Protein AF-A0A7V5V3J9-F1 (afdb_monomer_lite)

Radius of gyration: 18.37 Å; chains: 1; bounding box: 32×31×50 Å

Foldseek 3Di:
DQDPVNVVVVVVVCVVVVCVVDPDPDDDDDDDDPDPDDDDDDDDDPDDDDLCQQKPQQQDPVRCVVCVPRHQADDPPDLRHFCDLDVGIGGHSVCVVCVVCSVVVVDDDDPPPDD

pLDDT: mean 81.54, std 17.93, range [42.81, 97.69]

Sequence (115 aa):
MLSRRKFLNLATSDIVDYVEDKQENVQVSINKSSSGADILVYIFQRGAADGLNLVVPYGDPNYAPNRPTLAIPAPDGSNDSAVNLDGFFGLNPNLSALMPMFDNGDLAMIHACGS

Structure (mmCIF, N/CA/C/O backbone):
data_AF-A0A7V5V3J9-F1
#
_entry.id   AF-A0A7V5V3J9-F1
#
loop_
_atom_site.group_PDB
_atom_site.id
_atom_site.type_symbol
_atom_site.label_atom_id
_atom_site.label_alt_id
_atom_site.label_comp_id
_atom_site.label_asym_id
_atom_site.label_entity_id
_atom_site.label_seq_id
_atom_site.pdbx_PDB_ins_code
_atom_site.Cartn_x
_atom_site.Cartn_y
_atom_site.Cartn_z
_atom_site.occupancy
_atom_site.B_iso_or_equiv
_atom_site.auth_seq_id
_atom_site.auth_comp_id
_atom_site.auth_asym_id
_atom_site.auth_atom_id
_atom_site.pdbx_PDB_model_num
ATOM 1 N N . MET A 1 1 ? -1.029 -12.988 32.698 1.00 46.00 1 MET A N 1
ATOM 2 C CA . MET A 1 1 ? -1.973 -12.586 31.632 1.00 46.00 1 MET A CA 1
ATOM 3 C C . MET A 1 1 ? -2.289 -11.102 31.813 1.00 46.00 1 MET A C 1
ATOM 5 O O . MET A 1 1 ? -2.793 -10.740 32.872 1.00 46.00 1 MET A O 1
ATOM 9 N N . LEU A 1 2 ? -1.903 -10.227 30.875 1.00 51.22 2 LEU A N 1
ATOM 10 C CA . LEU A 1 2 ? -2.305 -8.812 30.921 1.00 51.22 2 LEU A CA 1
ATOM 11 C C . LEU A 1 2 ? -3.817 -8.727 30.666 1.00 51.22 2 LEU A C 1
ATOM 13 O O . LEU A 1 2 ? -4.314 -9.329 29.719 1.00 51.22 2 LEU A O 1
ATOM 17 N N . SER A 1 3 ? -4.561 -8.000 31.502 1.00 63.41 3 SER A N 1
ATOM 18 C CA . SER A 1 3 ? -5.973 -7.727 31.213 1.00 63.41 3 SER A CA 1
ATOM 19 C C .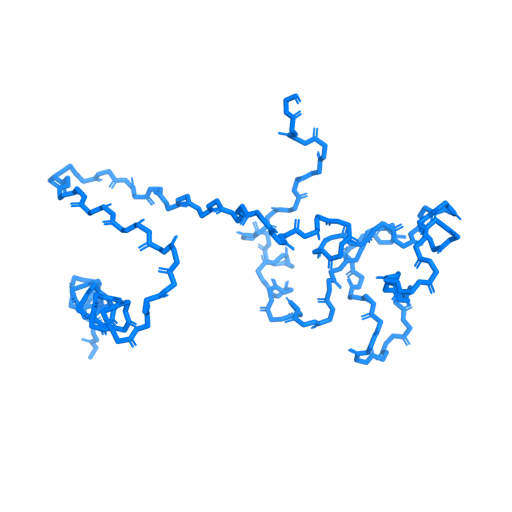 SER A 1 3 ? -6.077 -6.655 30.127 1.00 63.41 3 SER A C 1
ATOM 21 O O . SER A 1 3 ? -5.240 -5.754 30.084 1.00 63.41 3 SER A O 1
ATOM 23 N N . ARG A 1 4 ? -7.129 -6.692 29.295 1.00 66.94 4 ARG A N 1
ATOM 24 C CA . ARG A 1 4 ? -7.428 -5.645 28.289 1.00 66.94 4 ARG A CA 1
ATOM 25 C C . ARG A 1 4 ? -7.315 -4.233 28.873 1.00 66.94 4 ARG A C 1
ATOM 27 O O . ARG A 1 4 ? -6.735 -3.343 28.271 1.00 66.94 4 ARG A O 1
ATOM 34 N N . ARG A 1 5 ? -7.807 -4.065 30.102 1.00 63.47 5 ARG A N 1
ATOM 35 C CA . ARG A 1 5 ? -7.791 -2.803 30.849 1.00 63.47 5 ARG A CA 1
ATOM 36 C C . ARG A 1 5 ? -6.371 -2.379 31.257 1.00 63.47 5 ARG A C 1
ATOM 38 O O . ARG A 1 5 ? -6.051 -1.200 31.213 1.00 63.47 5 ARG A O 1
ATOM 45 N N . LYS A 1 6 ? -5.516 -3.338 31.629 1.00 58.12 6 LYS A N 1
ATOM 46 C CA . LYS A 1 6 ? -4.110 -3.084 31.976 1.00 58.12 6 LYS A CA 1
ATOM 47 C C . LYS A 1 6 ? -3.258 -2.816 30.731 1.00 58.12 6 LYS A C 1
ATOM 49 O O . LYS A 1 6 ? -2.376 -1.978 30.801 1.00 58.12 6 LYS A O 1
ATOM 54 N N . PHE A 1 7 ? -3.558 -3.477 29.611 1.00 70.69 7 PHE A N 1
ATOM 55 C CA . PHE A 1 7 ? -2.918 -3.230 28.316 1.00 70.69 7 PHE A CA 1
ATOM 56 C C . PHE A 1 7 ? -3.243 -1.833 27.777 1.00 70.69 7 PHE A C 1
ATOM 58 O O . PHE A 1 7 ? -2.328 -1.107 27.419 1.00 70.69 7 PHE A O 1
ATOM 65 N N . LEU A 1 8 ? -4.517 -1.422 27.802 1.00 63.91 8 LEU A N 1
ATOM 66 C CA . LEU A 1 8 ? -4.917 -0.087 27.345 1.00 63.91 8 LEU A CA 1
ATOM 67 C C . LEU A 1 8 ? -4.311 1.029 28.203 1.00 63.91 8 LEU A C 1
ATOM 69 O O . LEU A 1 8 ? -3.803 1.990 27.646 1.00 63.91 8 LEU A O 1
ATOM 73 N N . ASN A 1 9 ? -4.292 0.879 29.533 1.00 57.94 9 ASN A N 1
ATOM 74 C CA . ASN A 1 9 ? -3.665 1.875 30.410 1.00 57.94 9 ASN A CA 1
ATOM 75 C C . ASN A 1 9 ? -2.142 1.978 30.206 1.00 57.94 9 ASN A C 1
ATOM 77 O O . ASN A 1 9 ? -1.594 3.069 30.323 1.00 57.94 9 ASN A O 1
ATOM 81 N N . LEU A 1 10 ? -1.474 0.857 29.913 1.00 59.06 10 LEU A N 1
ATOM 82 C CA . LEU A 1 10 ? -0.033 0.824 29.645 1.00 59.06 10 LEU A CA 1
ATOM 83 C C . LEU A 1 10 ? 0.289 1.428 28.267 1.00 59.06 10 LEU A C 1
ATOM 85 O O . LEU A 1 10 ? 1.166 2.269 28.149 1.00 59.06 10 LEU A O 1
ATOM 89 N N . ALA A 1 11 ? -0.499 1.095 27.241 1.00 60.69 11 ALA A N 1
ATOM 90 C CA . ALA A 1 11 ? -0.355 1.686 25.913 1.00 60.69 11 ALA A CA 1
ATOM 91 C C . ALA A 1 11 ? -0.588 3.207 25.928 1.00 60.69 11 ALA A C 1
ATOM 93 O O . ALA A 1 11 ? 0.084 3.938 25.211 1.00 60.69 11 ALA A O 1
ATOM 94 N N . THR A 1 12 ? -1.512 3.707 26.758 1.00 60.28 12 THR A N 1
ATOM 95 C CA . THR A 1 12 ? -1.743 5.153 26.879 1.00 60.28 12 THR A CA 1
ATOM 96 C C . THR A 1 12 ? -0.620 5.898 27.594 1.00 60.28 12 THR A C 1
ATOM 98 O O . THR A 1 12 ? -0.388 7.047 27.238 1.00 60.28 12 THR A O 1
ATOM 101 N N . SER A 1 13 ? 0.068 5.294 28.575 1.00 55.72 13 SER A N 1
ATOM 102 C CA . SER A 1 13 ? 1.231 5.942 29.204 1.00 55.72 13 SER A CA 1
ATOM 103 C C . SER A 1 13 ? 2.415 5.979 28.247 1.00 55.72 13 SER A C 1
ATOM 105 O O . SER A 1 13 ? 3.013 7.031 28.061 1.00 55.72 13 SER A O 1
ATOM 107 N N . ASP A 1 14 ? 2.667 4.868 27.551 1.00 55.03 14 ASP A N 1
ATOM 108 C CA . ASP A 1 14 ? 3.814 4.756 26.651 1.00 55.03 14 ASP A CA 1
ATOM 109 C C . ASP A 1 14 ? 3.661 5.664 25.417 1.00 55.03 14 ASP A C 1
ATOM 111 O O . ASP A 1 14 ? 4.645 6.213 24.937 1.00 55.03 14 ASP A O 1
ATOM 115 N N . ILE A 1 15 ? 2.436 5.881 24.917 1.00 55.62 15 ILE A N 1
ATOM 116 C CA . ILE A 1 15 ? 2.178 6.815 23.806 1.00 55.62 15 ILE A CA 1
ATOM 117 C C . ILE A 1 15 ? 2.352 8.276 24.241 1.00 55.62 15 ILE A C 1
ATOM 119 O O . ILE A 1 15 ? 2.866 9.065 23.456 1.00 55.62 15 ILE A O 1
ATOM 123 N N . VAL A 1 16 ? 1.934 8.656 25.453 1.00 55.53 16 VAL A N 1
ATOM 124 C CA . VAL A 1 16 ? 2.091 10.042 25.937 1.00 55.53 16 VAL A CA 1
ATOM 125 C C . VAL A 1 16 ? 3.566 10.356 26.178 1.00 55.53 16 VAL A C 1
ATOM 127 O O . VAL A 1 16 ? 4.053 11.352 25.649 1.00 55.53 16 VAL A O 1
ATOM 130 N N . ASP A 1 17 ? 4.289 9.462 26.856 1.00 51.91 17 ASP A N 1
ATOM 131 C CA . ASP A 1 17 ? 5.714 9.651 27.146 1.00 51.91 17 ASP A CA 1
ATOM 132 C C . ASP A 1 17 ? 6.565 9.613 25.858 1.00 51.91 17 ASP A C 1
ATOM 134 O O . ASP A 1 17 ? 7.514 10.383 25.709 1.00 51.91 17 ASP A O 1
ATOM 138 N N . TYR A 1 18 ? 6.203 8.776 24.874 1.00 49.88 18 TYR A N 1
ATOM 139 C CA . TYR A 1 18 ? 6.894 8.718 23.577 1.00 49.88 18 TYR A CA 1
ATOM 140 C C . TYR A 1 18 ? 6.611 9.938 22.683 1.00 49.88 18 TYR A C 1
ATOM 142 O O . TYR A 1 18 ? 7.474 10.351 21.907 1.00 49.88 18 TYR A O 1
ATOM 150 N N . VAL A 1 19 ? 5.412 10.524 22.773 1.00 53.09 19 VAL A N 1
ATOM 151 C CA . VAL A 1 19 ? 5.038 11.741 22.028 1.00 53.09 19 VAL A CA 1
ATOM 152 C C . VAL A 1 19 ? 5.625 13.000 22.679 1.00 53.09 19 VAL A C 1
ATOM 154 O O . VAL A 1 19 ? 5.904 13.966 21.973 1.00 53.09 19 VAL A O 1
ATOM 157 N N . GLU A 1 20 ? 5.880 13.001 23.990 1.00 50.38 20 GLU A N 1
ATOM 158 C CA . GLU A 1 20 ? 6.514 14.133 24.680 1.00 50.38 20 GLU A CA 1
ATOM 159 C C . GLU A 1 20 ? 8.018 14.258 24.351 1.00 50.38 20 GLU A C 1
ATOM 161 O O . GLU A 1 20 ? 8.521 15.373 24.205 1.00 50.38 20 GLU A O 1
ATOM 166 N N . ASP A 1 21 ? 8.718 13.137 24.124 1.00 43.78 21 ASP A N 1
ATOM 167 C CA . ASP A 1 21 ? 10.153 13.104 23.771 1.00 43.78 21 ASP A CA 1
ATOM 168 C C . ASP A 1 21 ? 10.438 13.426 22.285 1.00 43.78 21 ASP A C 1
ATOM 170 O O . ASP A 1 21 ? 11.546 13.821 21.914 1.00 43.78 21 ASP A O 1
ATOM 174 N N . LYS A 1 22 ? 9.429 13.331 21.406 1.00 42.91 22 LYS A N 1
ATOM 175 C CA . LYS A 1 22 ? 9.535 13.727 19.993 1.00 42.91 22 LYS A CA 1
ATOM 176 C C . LYS A 1 22 ? 8.472 14.752 19.628 1.00 42.91 22 LYS A C 1
ATOM 178 O O . LYS A 1 22 ? 7.351 14.392 19.283 1.00 42.91 22 LYS A O 1
ATOM 183 N N . GLN A 1 23 ? 8.869 16.027 19.612 1.00 42.81 23 GLN A N 1
ATOM 184 C CA . GLN A 1 23 ? 8.102 17.128 19.015 1.00 42.81 23 GLN A CA 1
ATOM 185 C C . GLN A 1 23 ? 7.928 16.957 17.494 1.00 42.81 23 GLN A C 1
ATOM 187 O O . GLN A 1 23 ? 8.500 17.684 16.688 1.00 42.81 23 GLN A O 1
ATOM 192 N N . GLU A 1 24 ? 7.122 15.989 17.095 1.00 50.25 24 GLU A N 1
ATOM 193 C CA . GLU A 1 24 ? 6.486 15.928 15.786 1.00 50.25 24 GLU A CA 1
ATOM 194 C C . GLU A 1 24 ? 5.057 16.469 15.939 1.00 50.25 24 GLU A C 1
ATOM 196 O O . GLU A 1 24 ? 4.510 16.494 17.042 1.00 50.25 24 GLU A O 1
ATOM 201 N N . ASN A 1 25 ? 4.434 16.927 14.850 1.00 52.69 25 ASN A N 1
ATOM 202 C CA . ASN A 1 25 ? 3.092 17.538 14.831 1.00 52.69 25 ASN A CA 1
ATOM 203 C C . ASN A 1 25 ? 1.947 16.538 15.148 1.00 52.69 25 ASN A C 1
ATOM 205 O O . ASN A 1 25 ? 0.952 16.465 14.425 1.00 52.69 25 ASN A O 1
ATOM 209 N N . VAL A 1 26 ? 2.077 15.741 16.208 1.00 52.62 26 VAL A N 1
ATOM 210 C CA . VAL A 1 26 ? 1.126 14.720 16.645 1.00 52.62 26 VAL A CA 1
ATOM 211 C C . VAL A 1 26 ? 0.267 15.307 17.761 1.00 52.62 26 VAL A C 1
ATOM 213 O O . VAL A 1 26 ? 0.691 15.436 18.905 1.00 52.62 26 VAL A O 1
ATOM 216 N N . GLN A 1 27 ? -0.969 15.678 17.429 1.00 60.53 27 GLN A N 1
ATOM 217 C CA . GLN A 1 27 ? -1.955 16.106 18.420 1.00 60.53 27 GLN A CA 1
ATOM 218 C C . GLN A 1 27 ? -2.763 14.894 18.885 1.00 60.53 27 GLN A C 1
ATOM 220 O O . GLN A 1 27 ? -3.513 14.305 18.107 1.00 60.53 27 GLN A O 1
ATOM 225 N N . VAL A 1 28 ? -2.623 14.527 20.159 1.00 59.94 28 VAL A N 1
ATOM 226 C CA . VAL A 1 28 ? -3.390 13.440 20.781 1.00 59.94 28 VAL A CA 1
ATOM 227 C C . VAL A 1 28 ? -4.459 14.043 21.690 1.00 59.94 28 VAL A C 1
ATOM 229 O O . VAL A 1 28 ? -4.172 14.875 22.544 1.00 59.94 28 VAL A O 1
ATOM 232 N N . SER A 1 29 ? -5.714 13.630 21.514 1.00 63.09 29 SER A N 1
ATOM 233 C CA . SER A 1 29 ? -6.825 13.976 22.408 1.00 63.09 29 SER A CA 1
ATOM 234 C C . SER A 1 29 ? -7.534 12.696 22.830 1.00 63.09 29 SER A C 1
ATOM 236 O O . SER A 1 29 ? -8.082 11.984 21.991 1.00 63.09 29 SER A O 1
ATOM 238 N N . ILE A 1 30 ? -7.520 12.393 24.128 1.00 65.06 30 ILE A N 1
ATOM 239 C CA . ILE A 1 30 ? -8.143 11.186 24.682 1.00 65.06 30 ILE A CA 1
ATOM 240 C C . ILE A 1 30 ? -9.395 11.600 25.452 1.00 65.06 30 ILE A C 1
ATOM 242 O O . ILE A 1 30 ? -9.310 12.253 26.490 1.00 65.06 30 ILE A O 1
ATOM 246 N N . ASN A 1 31 ? -10.564 11.190 24.963 1.00 63.25 31 ASN A N 1
ATOM 247 C CA . ASN A 1 31 ? -11.831 11.359 25.671 1.00 63.25 31 ASN A CA 1
ATOM 248 C C . ASN A 1 31 ? -12.214 10.041 26.349 1.00 63.25 31 ASN A C 1
ATOM 250 O O . ASN A 1 31 ? -12.457 9.033 25.685 1.00 63.25 31 ASN A O 1
ATOM 254 N N . LYS A 1 32 ? -12.289 10.037 27.682 1.00 56.38 32 LYS A N 1
ATOM 255 C CA . LYS A 1 32 ? -12.756 8.874 28.442 1.00 56.38 32 LYS A CA 1
ATOM 256 C C . LYS A 1 32 ? -14.278 8.751 28.317 1.00 56.38 32 LYS A C 1
ATOM 258 O O . LYS A 1 32 ? -15.014 9.378 29.073 1.00 56.38 32 LYS A O 1
ATOM 263 N N . SER A 1 33 ? -14.741 7.917 27.390 1.00 59.62 33 SER A N 1
ATOM 264 C CA . SER A 1 33 ? -16.132 7.453 27.356 1.00 59.62 33 SER A CA 1
ATOM 265 C C . SER A 1 33 ? -16.330 6.316 28.364 1.00 59.62 33 SER A C 1
ATOM 267 O O . SER A 1 33 ? -15.533 5.381 28.421 1.00 59.62 33 SER A O 1
ATOM 269 N N . SER A 1 34 ? -17.382 6.394 29.180 1.00 62.81 34 SER A N 1
ATOM 270 C CA . SER A 1 34 ? -17.810 5.329 30.098 1.00 62.81 34 SER A CA 1
ATOM 271 C C . SER A 1 34 ? -18.853 4.387 29.485 1.00 62.81 34 SER A C 1
ATOM 273 O O . SER A 1 34 ? -19.345 3.499 30.183 1.00 62.81 34 SER A O 1
ATOM 275 N N . SER A 1 35 ? -19.216 4.562 28.210 1.00 63.56 35 SER A N 1
ATOM 276 C CA . SER A 1 35 ? -20.161 3.661 27.553 1.00 63.56 35 SER A CA 1
ATOM 277 C C . SER A 1 35 ? -19.475 2.337 27.211 1.00 63.56 35 SER A C 1
ATOM 279 O O . SER A 1 35 ? -18.325 2.311 26.783 1.00 63.56 35 SER A O 1
ATOM 281 N N . GLY A 1 36 ? -20.180 1.216 27.383 1.00 73.44 36 GLY A N 1
ATOM 282 C CA . GLY A 1 36 ? -19.723 -0.105 26.927 1.00 73.44 36 GLY A CA 1
ATOM 283 C C . GLY A 1 36 ? -19.743 -0.267 25.401 1.00 73.44 36 GLY A C 1
ATOM 284 O O . GLY A 1 36 ? -19.969 -1.373 24.927 1.00 73.44 36 GLY A O 1
ATOM 285 N N . ALA A 1 37 ? -19.600 0.830 24.656 1.00 79.06 37 ALA A N 1
ATOM 286 C CA . ALA A 1 37 ? -19.579 0.848 23.203 1.00 79.06 37 ALA A CA 1
ATOM 287 C C . ALA A 1 37 ? -18.165 0.577 22.676 1.00 79.06 37 ALA A C 1
ATOM 289 O O . ALA A 1 37 ? -17.172 0.834 23.363 1.00 79.06 37 ALA A O 1
ATOM 290 N N . ASP A 1 38 ? -18.088 0.090 21.442 1.00 84.12 38 ASP A N 1
ATOM 291 C CA . ASP A 1 38 ? -16.820 -0.129 20.756 1.00 84.12 38 ASP A CA 1
ATOM 292 C C . ASP A 1 38 ? -16.099 1.197 20.470 1.00 84.12 38 ASP A C 1
ATOM 294 O O . ASP A 1 38 ? -16.717 2.236 20.223 1.00 84.12 38 ASP A O 1
ATOM 298 N N . ILE A 1 39 ? -14.767 1.158 20.519 1.00 84.31 39 ILE A N 1
ATOM 299 C CA . ILE A 1 39 ? -13.910 2.320 20.271 1.00 84.31 39 ILE A CA 1
ATOM 300 C C . ILE A 1 39 ? -13.477 2.302 18.806 1.00 84.31 39 ILE A C 1
ATOM 302 O O . ILE A 1 39 ? -12.782 1.383 18.376 1.00 84.31 39 ILE A O 1
ATOM 306 N N . LEU A 1 40 ? -13.831 3.350 18.061 1.00 87.81 40 LEU A N 1
ATOM 307 C CA . LEU A 1 40 ? -13.282 3.609 16.732 1.00 87.81 40 LEU A CA 1
ATOM 308 C C . LEU A 1 40 ? -11.993 4.427 16.855 1.00 87.81 40 LEU A C 1
ATOM 310 O O . LEU A 1 40 ? -12.004 5.538 17.384 1.00 87.81 40 LEU A O 1
ATOM 314 N N . VAL A 1 41 ? -10.895 3.893 16.324 1.00 87.50 41 VAL A N 1
ATOM 315 C CA . VAL A 1 41 ? -9.630 4.621 16.174 1.00 87.50 41 VAL A CA 1
ATOM 316 C C . VAL A 1 41 ? -9.520 5.101 14.729 1.00 87.50 41 VAL A C 1
ATOM 318 O O . VAL A 1 41 ? -9.516 4.289 13.809 1.00 87.50 41 VAL A O 1
ATOM 321 N N . TYR A 1 42 ? -9.425 6.418 14.531 1.00 89.19 42 TYR A N 1
ATOM 322 C CA . TYR A 1 42 ? -9.238 7.033 13.216 1.00 89.19 42 TYR A CA 1
ATOM 323 C C . TYR A 1 42 ? -7.854 7.678 13.125 1.00 89.19 42 TYR A C 1
ATOM 325 O O . TYR A 1 42 ? -7.539 8.592 13.888 1.00 89.19 42 TYR A O 1
ATOM 333 N N . ILE A 1 43 ? -7.032 7.198 12.190 1.00 87.12 43 ILE A N 1
ATOM 334 C CA . ILE A 1 43 ? -5.681 7.709 11.939 1.00 87.12 43 ILE A CA 1
ATOM 335 C C . ILE A 1 43 ? -5.700 8.469 10.616 1.00 87.12 43 ILE A C 1
ATOM 337 O O . ILE A 1 43 ? -5.855 7.872 9.554 1.00 87.12 43 ILE A O 1
ATOM 341 N N . PHE A 1 44 ? -5.520 9.788 10.676 1.00 86.00 44 PHE A N 1
ATOM 342 C CA . PHE A 1 44 ? -5.446 10.629 9.485 1.00 86.00 44 PHE A CA 1
ATOM 343 C C . PHE A 1 44 ? -3.994 10.961 9.140 1.00 86.00 44 PHE A C 1
ATOM 345 O O . PHE A 1 44 ? -3.346 11.754 9.824 1.00 86.00 44 PHE A O 1
ATOM 352 N N . GLN A 1 45 ? -3.479 10.371 8.062 1.00 85.69 45 GLN A N 1
ATOM 353 C CA . GLN A 1 45 ? -2.106 10.605 7.613 1.00 85.69 45 GLN A CA 1
ATOM 354 C C . GLN A 1 45 ? -2.022 11.808 6.663 1.00 85.69 45 GLN A C 1
ATOM 356 O O . GLN A 1 45 ? -2.051 11.671 5.441 1.00 85.69 45 GLN A O 1
ATOM 361 N N . ARG A 1 46 ? -1.916 13.018 7.224 1.00 83.31 46 ARG A N 1
ATOM 362 C CA . ARG A 1 46 ? -1.774 14.260 6.448 1.00 83.31 46 ARG A CA 1
ATOM 363 C C . ARG A 1 46 ? -0.310 14.555 6.112 1.00 83.31 46 ARG A C 1
ATOM 365 O O . ARG A 1 46 ? 0.559 14.445 6.965 1.00 83.31 46 ARG A O 1
ATOM 372 N N . GLY A 1 47 ? -0.063 15.043 4.895 1.00 78.00 47 GLY A N 1
ATOM 373 C CA . GLY A 1 47 ? 1.174 15.752 4.538 1.00 78.00 47 GLY A CA 1
ATOM 374 C C . GLY A 1 47 ? 2.276 14.918 3.881 1.00 78.00 47 GLY A C 1
ATOM 375 O O . GLY A 1 47 ? 3.161 15.515 3.279 1.00 78.00 47 GLY A O 1
ATOM 376 N N . ALA A 1 48 ? 2.214 13.582 3.932 1.00 80.31 48 ALA A N 1
ATOM 377 C CA . ALA A 1 48 ? 3.221 12.721 3.292 1.00 80.31 48 ALA A CA 1
ATOM 378 C C . ALA A 1 48 ? 2.711 11.350 2.808 1.00 80.31 48 ALA A C 1
ATOM 380 O O . ALA A 1 48 ? 3.430 10.664 2.085 1.00 80.31 48 ALA A O 1
ATOM 381 N N . ALA A 1 49 ? 1.502 10.925 3.193 1.00 87.44 49 ALA A N 1
AT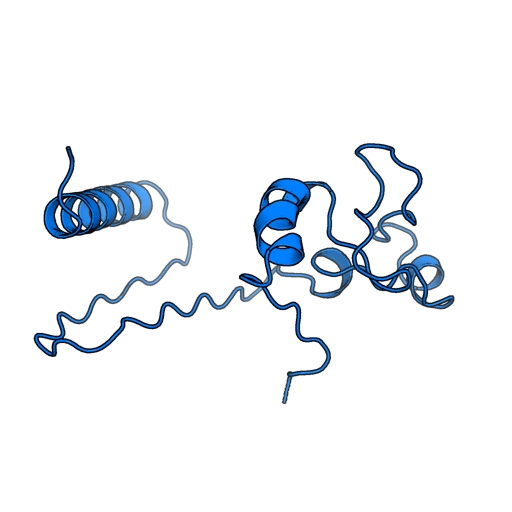OM 382 C CA . ALA A 1 49 ? 0.974 9.638 2.756 1.00 87.44 49 ALA A CA 1
ATOM 383 C C . ALA A 1 49 ? 0.631 9.669 1.263 1.00 87.44 49 ALA A C 1
ATOM 385 O O . ALA A 1 49 ? -0.218 10.443 0.821 1.00 87.44 49 ALA A O 1
ATOM 386 N N . ASP A 1 50 ? 1.283 8.798 0.500 1.00 91.50 50 ASP A N 1
ATOM 387 C CA . ASP A 1 50 ? 1.008 8.588 -0.913 1.00 91.50 50 ASP A CA 1
ATOM 388 C C . ASP A 1 50 ? 0.166 7.325 -1.094 1.00 91.50 50 ASP A C 1
ATOM 390 O O . ASP A 1 50 ? 0.675 6.205 -1.022 1.00 91.50 50 ASP A O 1
ATOM 394 N N . GLY A 1 51 ? -1.129 7.510 -1.351 1.00 91.12 51 GLY A N 1
ATOM 395 C CA . GLY A 1 51 ? -2.069 6.406 -1.532 1.00 91.12 51 GLY A CA 1
ATOM 396 C C . GLY A 1 51 ? -1.655 5.424 -2.631 1.00 91.12 51 GLY A C 1
ATOM 397 O O . GLY A 1 51 ? -1.842 4.225 -2.454 1.00 91.12 51 GLY A O 1
ATOM 398 N N . LEU A 1 52 ? -1.015 5.903 -3.706 1.00 94.00 52 LEU A N 1
ATOM 399 C CA . LEU A 1 52 ? -0.580 5.065 -4.831 1.00 94.00 52 LEU A CA 1
ATOM 400 C C . LEU A 1 52 ? 0.682 4.246 -4.525 1.00 94.00 52 LEU A C 1
ATOM 402 O O . LEU A 1 52 ? 1.030 3.351 -5.292 1.00 94.00 52 LEU A O 1
ATOM 406 N N . ASN A 1 53 ? 1.379 4.557 -3.429 1.00 92.88 53 ASN A N 1
ATOM 407 C CA . ASN A 1 53 ? 2.476 3.744 -2.906 1.00 92.88 53 ASN A CA 1
ATOM 408 C C . ASN A 1 53 ? 2.079 2.941 -1.668 1.00 92.88 53 ASN A C 1
ATOM 410 O O . ASN A 1 53 ? 2.825 2.038 -1.309 1.00 92.88 53 ASN A O 1
ATOM 414 N N . LEU A 1 54 ? 0.948 3.241 -1.021 1.00 94.31 54 LEU A N 1
ATOM 415 C CA . LEU A 1 54 ? 0.359 2.384 0.010 1.00 94.31 54 LEU A CA 1
ATOM 416 C C . LEU A 1 54 ? -0.345 1.194 -0.644 1.00 94.31 54 LEU A C 1
ATOM 418 O O . LEU A 1 54 ? -0.024 0.052 -0.318 1.00 94.31 54 LEU A O 1
ATOM 422 N N . VAL A 1 55 ? -1.239 1.475 -1.599 1.00 95.75 55 VAL A N 1
ATOM 423 C CA . VAL A 1 55 ? -1.929 0.473 -2.411 1.00 95.75 55 VAL A CA 1
ATOM 424 C C . VAL A 1 55 ? -1.659 0.759 -3.886 1.00 95.75 55 VAL A C 1
ATOM 426 O O . VAL A 1 55 ? -2.156 1.716 -4.475 1.00 95.75 55 VAL A O 1
ATOM 429 N N . VAL A 1 56 ? -0.780 -0.059 -4.447 1.00 96.88 56 VAL A N 1
ATOM 430 C CA . VAL A 1 56 ? -0.096 0.097 -5.727 1.00 96.88 56 VAL A CA 1
ATOM 431 C C . VAL A 1 56 ? -0.969 -0.443 -6.861 1.00 96.88 56 VAL A C 1
ATOM 433 O O . VAL A 1 56 ? -1.132 -1.659 -6.943 1.00 96.88 56 VAL A O 1
ATOM 436 N N . PRO A 1 57 ? -1.488 0.389 -7.782 1.00 97.19 57 PRO A N 1
ATOM 437 C CA . PRO A 1 57 ? -2.216 -0.079 -8.963 1.00 97.19 57 PRO A CA 1
ATOM 438 C C . PRO A 1 57 ? -1.241 -0.546 -10.055 1.00 97.19 57 PRO A C 1
ATOM 440 O O . PRO A 1 57 ? -1.182 0.034 -11.137 1.00 97.19 57 PRO A O 1
ATOM 443 N N . TYR A 1 58 ? -0.428 -1.569 -9.781 1.00 96.75 58 TYR A N 1
ATOM 444 C CA . TYR A 1 58 ? 0.599 -2.022 -10.728 1.00 96.75 58 TYR A CA 1
ATOM 445 C C . TYR A 1 58 ? 0.002 -2.560 -12.041 1.00 96.75 58 TYR A C 1
ATOM 447 O O . TYR A 1 58 ? 0.695 -2.589 -13.057 1.00 96.75 58 TYR A O 1
ATOM 455 N N . GLY A 1 59 ? -1.264 -2.993 -12.026 1.00 96.62 59 GLY A N 1
ATOM 456 C CA . GLY A 1 59 ? -2.005 -3.415 -13.214 1.00 96.62 59 GLY A CA 1
ATOM 457 C C . GLY A 1 59 ? -2.447 -2.260 -14.121 1.00 96.62 59 GLY A C 1
ATOM 458 O O . GLY A 1 59 ? -2.852 -2.508 -15.256 1.00 96.62 59 GLY A O 1
ATOM 459 N N . ASP A 1 60 ? -2.365 -1.005 -13.662 1.00 96.88 60 ASP A N 1
ATOM 460 C CA . ASP A 1 60 ? -2.650 0.166 -14.492 1.00 96.88 60 ASP A CA 1
ATOM 461 C C . ASP A 1 60 ? -1.437 0.483 -15.389 1.00 96.88 60 ASP A C 1
ATOM 463 O O . ASP A 1 60 ? -0.368 0.845 -14.879 1.00 96.88 60 ASP A O 1
ATOM 467 N N . PRO A 1 61 ? -1.576 0.428 -16.730 1.00 96.56 61 PRO A N 1
ATOM 468 C CA . PRO A 1 61 ? -0.478 0.734 -17.646 1.00 96.56 61 PRO A CA 1
ATOM 469 C C . PRO A 1 61 ? 0.046 2.171 -17.513 1.00 96.56 61 PRO A C 1
ATOM 471 O O . PRO A 1 61 ? 1.158 2.456 -17.951 1.00 96.56 61 PRO A O 1
ATOM 474 N N . ASN A 1 62 ? -0.726 3.079 -16.909 1.00 96.75 62 ASN A N 1
ATOM 475 C CA . ASN A 1 62 ? -0.337 4.467 -16.693 1.00 96.75 62 ASN A CA 1
ATOM 476 C C . ASN A 1 62 ? 0.390 4.691 -15.360 1.00 96.75 62 ASN A C 1
ATOM 478 O O . ASN A 1 62 ? 0.983 5.756 -15.185 1.00 96.75 62 ASN A O 1
ATOM 482 N N . TYR A 1 63 ? 0.373 3.736 -14.423 1.00 96.62 63 TYR A N 1
ATOM 483 C CA . TYR A 1 63 ? 0.969 3.924 -13.097 1.00 96.62 63 TYR A CA 1
ATOM 484 C C . TYR A 1 63 ? 2.483 4.145 -13.177 1.00 96.62 63 TYR A C 1
ATOM 486 O O . TYR A 1 63 ? 2.983 5.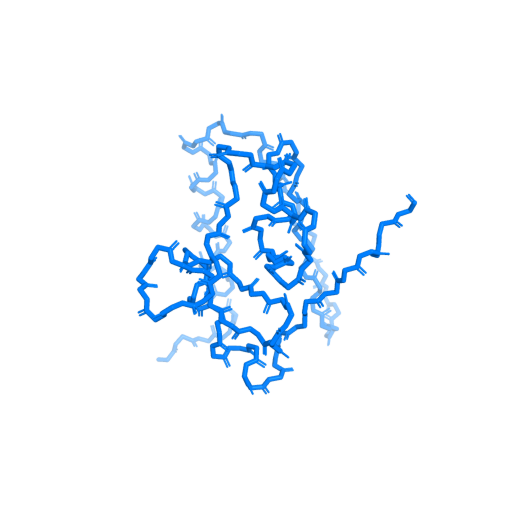190 -12.754 1.00 96.62 63 TYR A O 1
ATOM 494 N N . ALA A 1 64 ? 3.212 3.189 -13.758 1.00 96.12 64 ALA A N 1
ATOM 495 C CA . ALA A 1 64 ? 4.669 3.252 -13.822 1.00 96.12 64 ALA A CA 1
ATOM 496 C C . ALA A 1 64 ? 5.192 4.403 -14.712 1.00 96.12 64 ALA A C 1
ATOM 498 O O . ALA A 1 64 ? 6.064 5.143 -14.248 1.00 96.12 64 ALA A O 1
ATOM 499 N N . PRO A 1 65 ? 4.651 4.650 -15.928 1.00 97.25 65 PRO A N 1
ATOM 500 C CA . PRO A 1 65 ? 5.100 5.765 -16.768 1.00 97.25 65 PRO A CA 1
ATOM 501 C C . PRO A 1 65 ? 4.906 7.144 -16.129 1.00 97.25 65 PRO A C 1
ATOM 503 O O . PRO A 1 65 ? 5.746 8.024 -16.309 1.00 97.25 65 PRO A O 1
ATOM 506 N N . ASN A 1 66 ? 3.835 7.334 -15.353 1.00 97.25 66 ASN A N 1
ATOM 507 C CA . ASN A 1 66 ? 3.575 8.602 -14.668 1.00 9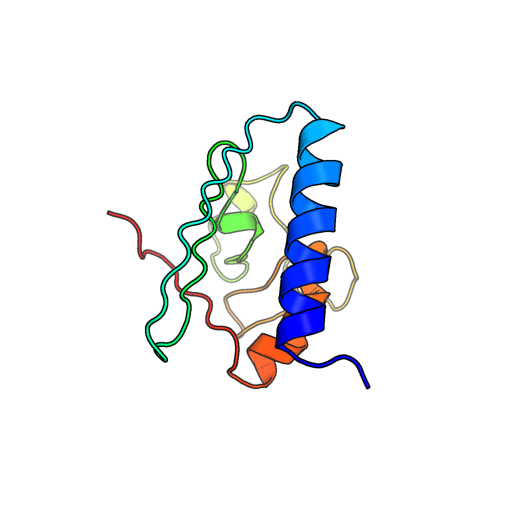7.25 66 ASN A CA 1
ATOM 508 C C . ASN A 1 66 ? 4.371 8.761 -13.361 1.00 97.25 66 ASN A C 1
ATOM 510 O O . ASN A 1 66 ? 4.329 9.828 -12.746 1.00 97.25 66 ASN A O 1
ATOM 514 N N . ARG A 1 67 ? 5.090 7.721 -12.916 1.00 95.69 67 ARG A N 1
ATOM 515 C CA . ARG A 1 67 ? 5.827 7.697 -11.641 1.00 95.69 67 ARG A CA 1
ATOM 516 C C . ARG A 1 67 ? 7.248 7.138 -11.812 1.00 95.69 67 ARG A C 1
ATOM 518 O O . ARG A 1 67 ? 7.634 6.224 -11.087 1.00 95.69 67 ARG A O 1
ATOM 525 N N . PRO A 1 68 ? 8.072 7.710 -12.706 1.00 95.19 68 PRO A N 1
ATOM 526 C CA . PRO A 1 68 ? 9.350 7.123 -13.124 1.00 95.19 68 PRO A CA 1
ATOM 527 C C . PRO A 1 68 ? 10.358 6.895 -11.987 1.00 95.19 68 PRO A C 1
ATOM 529 O O . PRO A 1 68 ? 11.231 6.043 -12.106 1.00 95.19 68 PRO A O 1
ATOM 532 N N . THR A 1 69 ? 10.258 7.651 -10.893 1.00 95.56 69 THR A N 1
ATOM 533 C CA . THR A 1 69 ? 11.153 7.547 -9.729 1.00 95.56 69 THR A CA 1
ATOM 534 C C . THR A 1 69 ? 10.487 6.959 -8.487 1.00 95.56 69 THR A C 1
ATOM 536 O O . THR A 1 69 ? 11.175 6.694 -7.506 1.00 95.56 69 THR A O 1
ATOM 539 N N . LEU A 1 70 ? 9.160 6.798 -8.497 1.00 94.94 70 LEU A N 1
ATOM 540 C CA . LEU A 1 70 ? 8.369 6.461 -7.308 1.00 94.94 70 LEU A CA 1
ATOM 541 C C . LEU A 1 70 ? 7.534 5.191 -7.469 1.00 94.94 70 LEU A C 1
ATOM 543 O O . LEU A 1 70 ? 6.961 4.735 -6.481 1.00 94.94 70 LEU A O 1
ATOM 547 N N . ALA A 1 71 ? 7.397 4.678 -8.693 1.00 96.88 71 ALA A N 1
ATOM 548 C CA . ALA A 1 71 ? 6.621 3.484 -8.972 1.00 96.88 71 ALA A CA 1
ATOM 549 C C . ALA A 1 71 ? 7.228 2.273 -8.265 1.00 96.88 71 ALA A C 1
ATOM 551 O O . ALA A 1 71 ? 8.425 2.005 -8.381 1.00 96.88 71 ALA A O 1
ATOM 552 N N . ILE A 1 72 ? 6.378 1.528 -7.570 1.00 97.38 72 ILE A N 1
ATOM 553 C CA . ILE A 1 72 ? 6.742 0.231 -7.015 1.00 97.38 72 ILE A CA 1
ATOM 554 C C . ILE A 1 72 ? 6.595 -0.815 -8.131 1.00 97.38 72 ILE A C 1
ATOM 556 O O . ILE A 1 72 ? 5.557 -0.827 -8.802 1.00 97.38 72 ILE A O 1
ATOM 560 N N . PRO A 1 73 ? 7.607 -1.670 -8.367 1.00 97.00 73 PRO A N 1
ATOM 561 C CA . PRO A 1 73 ? 7.532 -2.721 -9.373 1.00 97.00 73 PRO A CA 1
ATOM 562 C C . PRO A 1 73 ? 6.337 -3.654 -9.165 1.00 97.00 73 PRO A C 1
ATOM 564 O O . PRO A 1 73 ? 5.923 -3.920 -8.033 1.00 97.00 73 PRO A O 1
ATOM 567 N N . ALA A 1 74 ? 5.808 -4.182 -10.271 1.00 97.25 74 ALA A N 1
ATOM 568 C CA . ALA A 1 74 ? 4.786 -5.220 -10.228 1.00 97.25 74 ALA A CA 1
ATOM 569 C C . ALA A 1 74 ? 5.296 -6.462 -9.466 1.00 97.25 74 ALA A C 1
ATOM 571 O O . ALA A 1 74 ? 6.504 -6.712 -9.488 1.00 97.25 74 ALA A O 1
ATOM 572 N N . PRO A 1 75 ? 4.406 -7.240 -8.819 1.00 97.50 75 PRO A N 1
ATOM 573 C CA . PRO A 1 75 ? 4.799 -8.397 -8.023 1.00 97.50 75 PRO A CA 1
ATOM 574 C C . PRO A 1 75 ? 5.636 -9.395 -8.829 1.00 97.50 75 PRO A C 1
ATOM 576 O O . PRO A 1 75 ? 5.161 -9.966 -9.812 1.00 97.50 75 PRO A O 1
ATOM 579 N N . ASP A 1 76 ? 6.868 -9.636 -8.387 1.00 95.94 76 ASP A N 1
ATOM 580 C CA . ASP A 1 76 ? 7.780 -10.637 -8.962 1.00 95.94 76 ASP A CA 1
ATOM 581 C C . ASP A 1 76 ? 8.304 -11.634 -7.908 1.00 95.94 76 ASP A C 1
ATOM 583 O O . ASP A 1 76 ? 9.081 -12.537 -8.220 1.00 95.94 76 ASP A O 1
ATOM 587 N N . GLY A 1 77 ? 7.846 -11.493 -6.659 1.00 90.06 77 GLY A N 1
ATOM 588 C CA . GLY A 1 77 ? 8.268 -12.304 -5.516 1.00 90.06 77 GLY A CA 1
ATOM 589 C C . GLY A 1 77 ? 9.523 -11.785 -4.809 1.00 90.06 77 GLY A C 1
ATOM 590 O O . GLY A 1 77 ? 9.941 -12.383 -3.818 1.00 90.06 77 GLY A O 1
ATOM 591 N N . SER A 1 78 ? 10.121 -10.687 -5.279 1.00 93.75 78 SER A N 1
ATOM 592 C CA . SER A 1 78 ? 11.202 -9.988 -4.584 1.00 93.75 78 SER A CA 1
ATOM 593 C C . SER A 1 78 ? 10.669 -9.084 -3.468 1.00 93.75 78 SER A C 1
ATOM 595 O O . SER A 1 78 ? 9.517 -8.644 -3.489 1.00 93.75 78 SER A O 1
ATOM 597 N N . ASN A 1 79 ? 11.544 -8.751 -2.516 1.00 92.62 79 ASN A N 1
ATOM 598 C CA . ASN A 1 79 ? 11.224 -7.863 -1.394 1.00 92.62 79 ASN A CA 1
ATOM 599 C C . ASN A 1 79 ? 11.062 -6.389 -1.797 1.00 92.62 79 ASN A C 1
ATOM 601 O O . ASN A 1 79 ? 10.620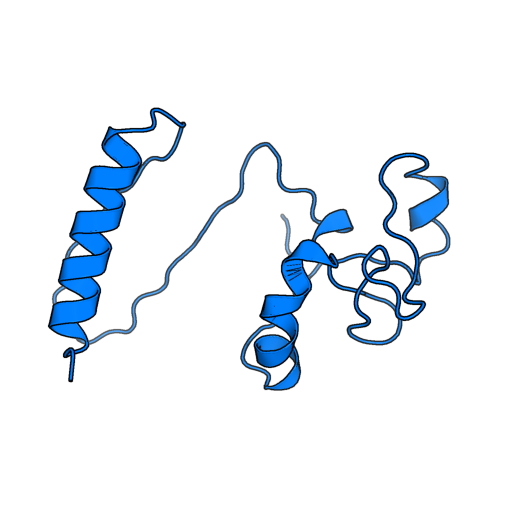 -5.595 -0.974 1.00 92.62 79 ASN A O 1
ATOM 605 N N . ASP A 1 80 ? 11.423 -6.024 -3.027 1.00 94.06 80 ASP A N 1
ATOM 606 C CA . ASP A 1 80 ? 11.339 -4.648 -3.526 1.00 94.06 80 ASP A CA 1
ATOM 607 C C . ASP A 1 80 ? 10.111 -4.434 -4.429 1.00 94.06 80 ASP A C 1
ATOM 609 O O . ASP A 1 80 ? 9.821 -3.307 -4.835 1.00 94.06 80 ASP A O 1
ATOM 613 N N . SER A 1 81 ? 9.372 -5.505 -4.735 1.00 97.12 81 SER A N 1
ATOM 614 C CA . SER A 1 81 ? 8.150 -5.468 -5.540 1.00 97.12 81 SER A CA 1
ATOM 615 C C . SER A 1 81 ? 6.894 -5.338 -4.679 1.00 97.12 81 SER A C 1
ATOM 617 O O . SER A 1 81 ? 6.897 -5.616 -3.478 1.00 97.12 81 SER A O 1
ATOM 619 N N . ALA A 1 82 ? 5.795 -4.901 -5.292 1.00 97.69 82 ALA A N 1
ATOM 620 C CA . ALA A 1 82 ? 4.506 -4.879 -4.621 1.00 97.69 82 ALA A CA 1
ATOM 621 C C . ALA A 1 82 ? 4.088 -6.299 -4.201 1.00 97.69 82 ALA A C 1
ATOM 623 O O . ALA A 1 82 ? 4.296 -7.270 -4.928 1.00 97.69 82 ALA A O 1
ATOM 624 N N . VAL A 1 83 ? 3.432 -6.423 -3.049 1.00 97.38 83 VAL A N 1
ATOM 625 C CA . VAL A 1 83 ? 2.825 -7.690 -2.630 1.00 97.38 83 VAL A CA 1
ATOM 626 C C . VAL A 1 83 ? 1.452 -7.797 -3.268 1.00 97.38 83 VAL A C 1
ATOM 628 O O . VAL A 1 83 ? 0.613 -6.929 -3.057 1.00 97.38 83 VAL A O 1
ATOM 631 N N . ASN A 1 84 ? 1.215 -8.826 -4.076 1.00 96.75 84 ASN A N 1
ATOM 632 C CA . ASN A 1 84 ? -0.037 -8.946 -4.815 1.00 96.75 84 ASN A CA 1
ATOM 633 C C . ASN A 1 84 ? -1.260 -9.026 -3.878 1.00 96.75 84 ASN A C 1
ATOM 635 O O . ASN A 1 84 ? -1.287 -9.888 -3.003 1.00 96.75 84 ASN A O 1
ATOM 639 N N . LEU A 1 85 ? -2.270 -8.177 -4.105 1.00 95.44 85 LEU A N 1
ATOM 640 C CA . LEU A 1 85 ? -3.560 -8.244 -3.411 1.00 95.44 85 LEU A CA 1
ATOM 641 C C . LEU A 1 85 ? -4.594 -9.019 -4.236 1.00 95.44 85 LEU A C 1
ATOM 643 O O . LEU A 1 85 ? -5.211 -9.948 -3.725 1.00 95.44 85 LEU A O 1
ATOM 647 N N . ASP A 1 86 ? -4.788 -8.653 -5.508 1.00 93.88 86 ASP A N 1
ATOM 648 C CA . ASP A 1 86 ? -5.906 -9.166 -6.321 1.00 93.88 86 ASP A CA 1
ATOM 649 C C . ASP A 1 86 ? -5.607 -9.337 -7.826 1.00 93.88 86 ASP A C 1
ATOM 651 O O . ASP A 1 86 ? -6.506 -9.631 -8.613 1.00 93.88 86 ASP A O 1
ATOM 655 N N . GLY A 1 87 ? -4.350 -9.187 -8.249 1.00 94.94 87 GLY A N 1
ATOM 656 C CA . GLY A 1 87 ? -3.949 -9.249 -9.660 1.00 94.94 87 GLY A CA 1
ATOM 657 C C . GLY A 1 87 ? -3.955 -7.900 -10.390 1.00 94.94 87 GLY A C 1
ATOM 658 O O . GLY A 1 87 ? -3.464 -7.828 -11.517 1.00 94.94 87 GLY A O 1
ATOM 659 N N . PHE A 1 88 ? -4.464 -6.834 -9.765 1.00 96.44 88 PHE A N 1
ATOM 660 C CA . PHE A 1 88 ? -4.402 -5.464 -10.285 1.00 96.44 88 PHE A CA 1
ATOM 661 C C . PHE A 1 88 ? -3.733 -4.510 -9.290 1.00 96.44 88 PHE A C 1
ATOM 663 O O . PHE A 1 88 ? -2.886 -3.695 -9.671 1.00 96.44 88 PHE A O 1
ATOM 670 N N . PHE A 1 89 ? -4.099 -4.630 -8.015 1.00 97.38 89 PHE A N 1
ATOM 671 C CA . PHE A 1 89 ? -3.519 -3.902 -6.902 1.00 97.38 89 PHE A CA 1
ATOM 672 C C . PHE A 1 89 ? -2.511 -4.754 -6.141 1.00 97.38 89 PHE A C 1
ATOM 674 O O . PHE A 1 89 ? -2.626 -5.978 -6.021 1.00 97.38 89 PHE A O 1
ATOM 681 N N . GLY A 1 90 ? -1.518 -4.075 -5.584 1.00 96.81 90 GLY A N 1
ATOM 682 C CA . GLY A 1 90 ? -0.557 -4.640 -4.658 1.00 96.81 90 GLY A CA 1
ATOM 683 C C . GLY A 1 90 ? -0.351 -3.740 -3.452 1.00 96.81 90 GLY A C 1
ATOM 684 O O . GLY A 1 90 ? -0.699 -2.565 -3.457 1.00 96.81 90 GLY A O 1
ATOM 685 N N . LEU A 1 91 ? 0.223 -4.290 -2.399 1.00 97.12 91 LEU A N 1
ATOM 686 C CA . LEU A 1 91 ? 0.606 -3.564 -1.206 1.00 97.12 91 LEU A CA 1
ATOM 687 C C . LEU A 1 91 ? 2.080 -3.164 -1.292 1.00 97.12 91 LEU A C 1
ATOM 689 O O . LEU A 1 91 ? 2.892 -3.900 -1.853 1.00 97.12 91 LEU A O 1
ATOM 693 N N . ASN A 1 92 ? 2.451 -2.026 -0.704 1.00 96.62 92 ASN A N 1
ATOM 694 C CA . ASN A 1 92 ? 3.865 -1.699 -0.509 1.00 96.62 92 ASN A CA 1
ATOM 695 C C . ASN A 1 92 ? 4.603 -2.865 0.187 1.00 96.62 92 ASN A C 1
ATOM 697 O O . ASN A 1 92 ? 4.093 -3.356 1.199 1.00 96.62 92 ASN A O 1
ATOM 701 N N . PRO A 1 93 ? 5.808 -3.271 -0.250 1.00 96.19 93 PRO A N 1
ATOM 702 C CA . PRO A 1 93 ? 6.561 -4.328 0.429 1.00 96.19 93 PRO A CA 1
ATOM 703 C C . PRO A 1 93 ? 6.843 -4.024 1.909 1.00 96.19 93 PRO A C 1
ATOM 705 O O . PRO A 1 93 ? 6.776 -4.923 2.751 1.00 96.19 93 PRO A O 1
ATOM 708 N N . ASN A 1 94 ? 7.045 -2.749 2.269 1.00 95.12 94 ASN A N 1
ATOM 709 C CA . ASN A 1 94 ? 7.235 -2.326 3.665 1.00 95.12 94 ASN A CA 1
ATOM 710 C C . ASN A 1 94 ? 5.971 -2.478 4.530 1.00 95.12 94 ASN A C 1
ATOM 712 O O . ASN A 1 94 ? 6.040 -2.372 5.752 1.00 95.12 94 ASN A O 1
ATOM 716 N N . LEU A 1 95 ? 4.817 -2.722 3.909 1.00 94.94 95 LEU A N 1
ATOM 717 C CA . LEU A 1 95 ? 3.541 -2.981 4.571 1.00 94.94 95 LEU A CA 1
ATOM 718 C C . LEU A 1 95 ? 3.147 -4.462 4.525 1.00 94.94 95 LEU A C 1
ATOM 720 O O . LEU A 1 95 ? 2.063 -4.806 4.985 1.00 94.94 95 LEU A O 1
ATOM 724 N N . SER A 1 96 ? 4.014 -5.351 4.030 1.00 94.56 96 SER A N 1
ATOM 725 C CA . SER A 1 96 ? 3.768 -6.801 3.932 1.00 94.56 96 SER A CA 1
ATOM 726 C C . SER A 1 96 ? 3.282 -7.447 5.237 1.00 94.56 96 SER A C 1
ATOM 728 O O . SER A 1 96 ? 2.515 -8.406 5.198 1.00 94.56 96 SER A O 1
ATOM 730 N N . ALA A 1 97 ? 3.639 -6.885 6.396 1.00 95.62 97 ALA A N 1
ATOM 731 C CA . ALA A 1 97 ? 3.145 -7.318 7.705 1.00 95.62 97 ALA A CA 1
ATOM 732 C C . ALA A 1 97 ? 1.611 -7.215 7.872 1.00 95.62 97 ALA A C 1
ATOM 734 O O . ALA A 1 97 ? 1.058 -7.846 8.770 1.00 95.62 97 ALA A O 1
ATOM 735 N N . LEU A 1 98 ? 0.923 -6.443 7.024 1.00 95.75 98 LEU A N 1
ATOM 736 C CA . LEU A 1 98 ? -0.538 -6.323 7.006 1.00 95.75 98 LEU A CA 1
ATOM 737 C C . LEU A 1 98 ? -1.227 -7.408 6.167 1.00 95.75 98 LEU A C 1
ATOM 739 O O . LEU A 1 98 ? -2.434 -7.598 6.314 1.00 95.75 98 LEU A O 1
ATOM 743 N N . MET A 1 99 ? -0.489 -8.137 5.321 1.00 95.56 99 MET A N 1
ATOM 744 C CA . MET A 1 99 ? -1.065 -9.167 4.447 1.00 95.56 99 MET A CA 1
ATOM 745 C C . MET A 1 99 ? -1.868 -10.232 5.195 1.00 95.56 99 MET A C 1
ATOM 747 O O . MET A 1 99 ? -2.987 -10.493 4.770 1.00 95.56 99 MET A O 1
ATOM 751 N N . PRO A 1 100 ? -1.421 -10.770 6.350 1.00 96.88 100 PRO A N 1
ATOM 752 C CA . PRO A 1 100 ? -2.229 -11.743 7.080 1.00 96.88 100 PRO A CA 1
ATOM 753 C C . PRO A 1 100 ? -3.606 -11.204 7.487 1.00 96.88 100 PRO A C 1
ATOM 755 O O . PRO A 1 100 ? -4.567 -11.961 7.533 1.00 96.88 100 PRO A O 1
ATOM 758 N N . MET A 1 101 ? -3.729 -9.902 7.776 1.00 97.44 101 MET A N 1
ATOM 759 C CA . MET A 1 101 ? -5.025 -9.292 8.101 1.00 97.44 101 MET A CA 1
ATOM 760 C C . MET A 1 101 ? -5.904 -9.147 6.858 1.00 97.44 101 MET A C 1
ATOM 762 O O . MET A 1 101 ? -7.113 -9.338 6.944 1.00 97.44 101 MET A O 1
ATOM 766 N N . PHE A 1 102 ? -5.305 -8.821 5.711 1.00 96.12 102 PHE A N 1
ATOM 767 C CA . PHE A 1 102 ? -6.018 -8.758 4.437 1.00 96.12 102 PHE A CA 1
ATOM 768 C C . PHE A 1 102 ? -6.526 -10.145 4.023 1.00 96.12 102 PHE A C 1
ATOM 770 O O . PHE A 1 102 ? -7.717 -10.309 3.770 1.00 96.12 102 PHE A O 1
ATOM 777 N N . ASP A 1 103 ? -5.657 -11.157 4.068 1.00 95.69 103 ASP A N 1
ATOM 778 C CA . ASP A 1 103 ? -5.980 -12.546 3.721 1.00 95.69 103 ASP A CA 1
ATOM 779 C C . ASP A 1 103 ? -7.067 -13.136 4.635 1.00 95.69 103 ASP A C 1
ATOM 781 O O . ASP A 1 103 ? -7.921 -13.901 4.185 1.00 95.69 103 ASP A O 1
ATOM 785 N N . ASN A 1 104 ? -7.075 -12.748 5.917 1.00 97.62 104 ASN A N 1
ATOM 786 C CA . ASN A 1 104 ? -8.099 -13.153 6.884 1.00 97.62 104 ASN A CA 1
ATOM 787 C C . ASN A 1 104 ? -9.421 -12.368 6.756 1.00 97.62 104 ASN A C 1
ATOM 789 O O . ASN A 1 104 ? -10.395 -12.717 7.422 1.00 97.62 104 ASN A O 1
ATOM 793 N N . GLY A 1 105 ? -9.477 -11.319 5.928 1.00 96.31 105 GLY A N 1
ATOM 794 C CA . GLY A 1 105 ? -10.651 -10.450 5.786 1.00 96.31 105 GLY A CA 1
ATOM 795 C C . GLY A 1 105 ? -10.841 -9.431 6.919 1.00 96.31 105 GLY A C 1
ATOM 796 O O . GLY A 1 105 ? -11.886 -8.786 6.990 1.00 96.31 105 GLY A O 1
ATOM 797 N N . ASP A 1 106 ? -9.839 -9.255 7.783 1.00 96.62 106 ASP A N 1
ATOM 798 C CA . ASP A 1 106 ? -9.835 -8.285 8.887 1.00 96.62 106 ASP A CA 1
ATOM 799 C C . ASP A 1 106 ? -9.396 -6.874 8.439 1.00 96.62 106 ASP A C 1
ATOM 801 O O . ASP A 1 106 ? -9.540 -5.901 9.183 1.00 96.62 106 ASP A O 1
ATOM 805 N N . LEU A 1 107 ? -8.844 -6.749 7.227 1.00 95.62 107 LEU A N 1
ATOM 806 C CA . LEU A 1 107 ? -8.384 -5.498 6.625 1.00 95.62 107 LEU A CA 1
ATOM 807 C C . LEU A 1 107 ? -8.965 -5.332 5.220 1.00 95.62 107 LEU A C 1
ATOM 809 O O . LEU A 1 107 ? -8.826 -6.210 4.374 1.00 95.62 107 LEU A O 1
ATOM 813 N N . ALA A 1 108 ? -9.551 -4.164 4.953 1.00 94.44 108 ALA A N 1
ATOM 814 C CA . ALA A 1 108 ? -10.046 -3.789 3.634 1.00 94.44 108 ALA A CA 1
ATOM 815 C C . ALA A 1 108 ? -9.314 -2.549 3.113 1.00 94.44 108 ALA A C 1
ATOM 817 O O . ALA A 1 108 ? -9.223 -1.532 3.803 1.00 94.44 108 ALA A O 1
ATOM 818 N N . MET A 1 109 ? -8.847 -2.623 1.867 1.00 92.88 109 MET A N 1
ATOM 819 C CA . MET A 1 109 ? -8.280 -1.484 1.149 1.00 92.88 109 MET A CA 1
ATOM 820 C C . MET A 1 109 ? -9.350 -0.874 0.252 1.00 92.88 109 MET A C 1
ATOM 822 O O . MET A 1 109 ? -9.750 -1.461 -0.751 1.00 92.88 109 MET A O 1
ATOM 826 N N . ILE A 1 110 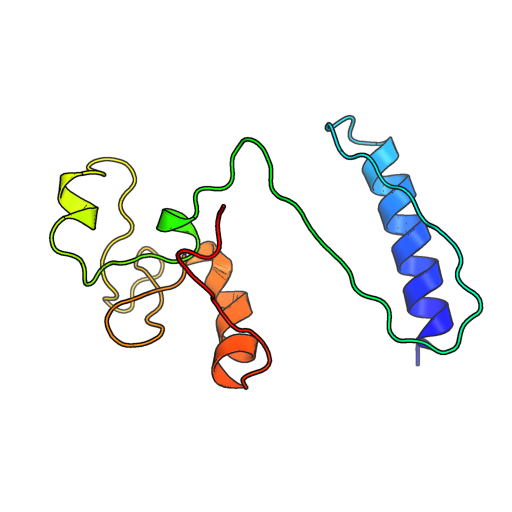? -9.821 0.317 0.607 1.00 91.50 110 ILE A N 1
ATOM 827 C CA . ILE A 1 110 ? -10.838 1.036 -0.163 1.00 91.50 110 ILE A CA 1
ATOM 828 C C . ILE A 1 110 ? -10.146 2.180 -0.894 1.00 91.50 110 ILE A C 1
ATOM 830 O O . ILE A 1 110 ? -9.368 2.926 -0.306 1.00 91.50 110 ILE A O 1
ATOM 834 N N . HIS A 1 111 ? -10.413 2.283 -2.190 1.00 89.38 111 HIS A N 1
ATOM 835 C CA . HIS A 1 111 ? -9.785 3.240 -3.093 1.00 89.38 111 HIS A CA 1
ATOM 836 C C . HIS A 1 111 ? -10.846 4.221 -3.584 1.00 89.38 111 HIS A C 1
ATOM 838 O O . HIS A 1 111 ? -12.037 3.919 -3.526 1.00 89.38 111 HIS A O 1
ATOM 844 N N . ALA A 1 112 ? -10.422 5.383 -4.087 1.00 86.62 112 ALA A N 1
ATOM 845 C CA . ALA A 1 112 ? -11.325 6.409 -4.624 1.00 86.62 112 ALA A CA 1
ATOM 846 C C . ALA A 1 112 ? -12.454 6.833 -3.654 1.00 86.62 112 ALA A C 1
ATOM 848 O O . ALA A 1 112 ? -13.514 7.282 -4.070 1.00 86.62 112 ALA A O 1
ATOM 849 N N . CYS A 1 113 ? -12.215 6.713 -2.348 1.00 83.88 113 CYS A N 1
ATOM 850 C CA . CYS A 1 113 ? -13.142 7.077 -1.274 1.00 83.88 113 CYS A CA 1
ATOM 851 C C . CYS A 1 113 ? -12.907 8.501 -0.730 1.00 83.88 113 CYS A C 1
ATOM 853 O O . CYS A 1 113 ? -13.339 8.825 0.375 1.00 83.88 113 CYS A O 1
ATOM 855 N N . GLY A 1 114 ? -12.222 9.349 -1.504 1.00 71.75 114 GLY A N 1
ATOM 856 C CA . GLY A 1 114 ? -12.046 10.777 -1.224 1.00 71.75 114 GLY A CA 1
ATOM 857 C C . GLY A 1 114 ? -13.179 11.637 -1.796 1.00 71.75 114 GLY A C 1
ATOM 858 O O . GLY A 1 114 ? -13.821 11.242 -2.766 1.00 71.75 114 GLY A O 1
ATOM 859 N N . SER A 1 115 ? -13.408 12.798 -1.172 1.00 49.44 115 SER A N 1
ATOM 860 C CA . SER A 1 115 ? -14.421 13.813 -1.517 1.00 49.44 115 SER A CA 1
ATOM 861 C C . SER A 1 115 ? -14.133 14.587 -2.798 1.00 49.44 115 SER A C 1
ATOM 863 O O . SER A 1 115 ? -12.948 14.956 -2.971 1.00 49.44 115 SER A O 1
#

Secondary structure (DSSP, 8-state):
---HHHHHHHHHHHHHHHHHHS-SS---------SSPPPPP-----SS--HHHHEE-TT-TTTTTT-TTTPPPPP-SSTTSPEESSSS-EE-GGGGGGHHHHHTTS-----S---